Protein AF-A0A5J5A0Y8-F1 (afdb_monomer)

Secondary structure (DSSP, 8-state):
--HHHHHHHHHHHHHHHHHS--SHHHHHHHHHHHHHHS-TT-TTTHHHHHHHHHT-S-HHHHHHHHHHHHH-SS--HHHHHHHHHHHHHHTTTT-

Structure (mmCIF, N/CA/C/O backbone):
data_AF-A0A5J5A0Y8-F1
#
_entry.id   AF-A0A5J5A0Y8-F1
#
loop_
_atom_site.group_PDB
_atom_site.id
_atom_site.type_symbol
_atom_site.label_atom_id
_atom_site.label_alt_id
_atom_site.label_comp_id
_atom_site.label_asym_id
_atom_site.label_entity_id
_atom_site.label_seq_id
_atom_site.pdbx_PDB_ins_code
_atom_site.Cartn_x
_atom_site.Cartn_y
_atom_site.Cartn_z
_atom_site.occupancy
_atom_site.B_iso_or_equiv
_atom_site.auth_seq_id
_atom_site.auth_comp_id
_atom_site.auth_asym_id
_atom_site.auth_atom_id
_atom_site.pdbx_PDB_model_num
ATOM 1 N N . MET A 1 1 ? -19.148 18.634 15.566 1.00 39.88 1 MET A N 1
ATOM 2 C CA . MET A 1 1 ? -18.009 19.208 14.804 1.00 39.88 1 MET A CA 1
ATOM 3 C C . MET A 1 1 ? -16.639 18.576 15.112 1.00 39.88 1 MET A C 1
ATOM 5 O O . MET A 1 1 ? -15.680 18.943 14.453 1.00 39.88 1 MET A O 1
ATOM 9 N N . ILE A 1 2 ? -16.527 17.581 16.008 1.00 34.97 2 ILE A N 1
ATOM 10 C CA . ILE A 1 2 ? -15.227 17.049 16.486 1.00 34.97 2 ILE A CA 1
ATOM 11 C C . ILE A 1 2 ? -14.672 15.896 15.610 1.00 34.97 2 ILE A C 1
ATOM 13 O O . ILE A 1 2 ? -13.470 15.669 15.554 1.00 34.97 2 ILE A O 1
ATOM 17 N N . GLN A 1 3 ? -15.518 15.194 14.845 1.00 39.38 3 GLN A N 1
ATOM 18 C CA . GLN A 1 3 ? -15.081 14.066 13.999 1.00 39.38 3 GLN A CA 1
ATOM 19 C C . GLN A 1 3 ? -14.365 14.490 12.703 1.00 39.38 3 GLN A C 1
ATOM 21 O O . GLN A 1 3 ? -13.556 13.733 12.168 1.00 39.38 3 GLN A O 1
ATOM 26 N N . LYS A 1 4 ? -14.633 15.702 12.195 1.00 34.75 4 LYS A N 1
ATOM 27 C CA . LYS A 1 4 ? -14.022 16.196 10.949 1.00 34.75 4 LYS A CA 1
ATOM 28 C C . LYS A 1 4 ? -12.556 16.596 11.140 1.00 34.75 4 LYS A C 1
ATOM 30 O O . LYS A 1 4 ? -11.774 16.448 10.215 1.00 34.75 4 LYS A O 1
ATOM 35 N N . THR A 1 5 ? -12.162 17.050 12.327 1.00 29.47 5 THR A N 1
ATOM 36 C CA . THR A 1 5 ? -10.803 17.538 12.612 1.00 29.47 5 THR A CA 1
ATOM 37 C C . THR A 1 5 ? -9.767 16.417 12.735 1.00 29.47 5 THR A C 1
ATOM 39 O O . THR A 1 5 ? -8.635 16.592 12.292 1.00 29.47 5 THR A O 1
ATOM 42 N N . VAL A 1 6 ? -10.153 15.237 13.234 1.00 44.25 6 VAL A N 1
ATOM 43 C CA . VAL A 1 6 ? -9.253 14.069 13.330 1.00 44.25 6 VAL A CA 1
ATOM 44 C C . VAL A 1 6 ? -9.015 13.420 11.957 1.00 44.25 6 VAL A C 1
ATOM 46 O O . VAL A 1 6 ? -7.894 13.020 11.656 1.00 44.25 6 VAL A O 1
ATOM 49 N N . GLN A 1 7 ? -10.027 13.373 11.078 1.00 45.19 7 GLN A N 1
ATOM 50 C CA . GLN A 1 7 ? -9.892 12.796 9.727 1.00 45.19 7 GLN A CA 1
ATOM 51 C C . GLN A 1 7 ? -8.959 13.597 8.803 1.00 45.19 7 GLN A C 1
ATOM 53 O O . GLN A 1 7 ? -8.291 13.023 7.942 1.00 45.19 7 GLN A O 1
ATOM 58 N N . THR A 1 8 ? -8.887 14.920 8.962 1.00 41.41 8 THR A N 1
ATOM 59 C CA . THR A 1 8 ? -8.028 15.769 8.119 1.00 41.41 8 THR A CA 1
ATOM 60 C C . THR A 1 8 ? -6.552 15.656 8.509 1.00 41.41 8 THR A C 1
ATOM 62 O O . THR A 1 8 ? -5.685 15.655 7.635 1.00 41.41 8 THR A O 1
ATOM 65 N N . TYR A 1 9 ? -6.261 15.491 9.805 1.00 43.88 9 TYR A N 1
ATOM 66 C CA . TYR A 1 9 ? -4.894 15.374 10.335 1.00 43.88 9 TYR A CA 1
ATOM 67 C C . TYR A 1 9 ? -4.216 14.046 9.968 1.00 43.88 9 TYR A C 1
ATOM 69 O O . TYR A 1 9 ? -2.994 13.964 9.804 1.00 43.88 9 TYR A O 1
ATOM 77 N N . THR A 1 10 ? -5.012 12.989 9.817 1.00 55.47 10 THR A N 1
ATOM 78 C CA . THR A 1 10 ? -4.512 11.650 9.498 1.00 55.47 10 THR A CA 1
ATOM 79 C C . THR A 1 10 ? -4.200 11.516 8.014 1.00 55.47 10 THR A C 1
ATOM 81 O O 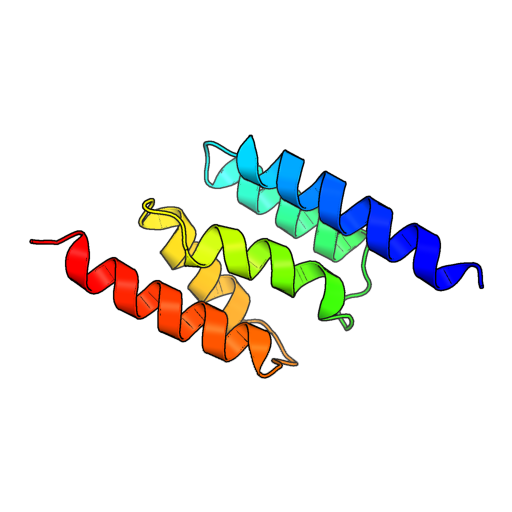. THR A 1 10 ? -3.191 10.911 7.665 1.00 55.47 10 THR A O 1
ATOM 84 N N . LYS A 1 11 ? -4.972 12.161 7.129 1.00 57.69 11 LYS A N 1
ATOM 85 C CA . LYS A 1 11 ? -4.692 12.177 5.685 1.00 57.69 11 LYS A CA 1
ATOM 86 C C . LYS A 1 11 ? -3.347 12.838 5.361 1.00 57.69 11 LYS A C 1
ATOM 88 O O . LYS A 1 11 ? -2.578 12.270 4.584 1.00 57.69 11 LYS A O 1
ATOM 93 N N . SER A 1 12 ? -3.041 13.997 5.948 1.00 61.03 12 SER A N 1
ATOM 94 C CA . SER A 1 12 ? -1.768 14.703 5.718 1.00 61.03 12 SER A CA 1
ATOM 95 C C . SER A 1 12 ? -0.573 13.925 6.279 1.00 61.03 12 SER A C 1
ATOM 97 O O . SER A 1 12 ? 0.414 13.723 5.571 1.00 61.03 12 SER A O 1
ATOM 99 N N . SER A 1 13 ? -0.701 13.395 7.499 1.00 65.12 13 SER A N 1
ATOM 100 C CA . SER A 1 13 ? 0.344 12.592 8.148 1.00 65.12 13 SER A CA 1
ATOM 101 C C . SER A 1 13 ? 0.604 11.267 7.425 1.00 65.12 13 SER A C 1
ATOM 103 O O . SER A 1 13 ? 1.757 10.887 7.235 1.00 65.12 13 SER A O 1
ATOM 105 N N . LEU A 1 14 ? -0.444 10.577 6.961 1.00 63.91 14 LEU A N 1
ATOM 106 C CA . LEU A 1 14 ? -0.295 9.349 6.176 1.00 63.91 14 LEU A CA 1
ATOM 107 C C . LEU A 1 14 ? 0.360 9.628 4.834 1.00 63.91 14 LEU A C 1
ATOM 109 O O . LEU A 1 14 ? 1.292 8.917 4.482 1.00 63.91 14 LEU A O 1
ATOM 113 N N . THR A 1 15 ? -0.062 10.690 4.141 1.00 64.31 15 THR A N 1
ATOM 114 C CA . THR A 1 15 ? 0.556 11.108 2.874 1.00 64.31 15 THR A CA 1
ATOM 115 C C . THR A 1 15 ? 2.054 11.357 3.068 1.00 64.31 15 THR A C 1
ATOM 117 O O . THR A 1 15 ? 2.865 10.829 2.308 1.00 64.31 15 THR A O 1
ATOM 120 N N . PHE A 1 16 ? 2.436 12.062 4.137 1.00 68.44 16 PHE A N 1
ATOM 121 C CA . PHE A 1 16 ? 3.835 12.312 4.486 1.00 68.44 16 PHE A CA 1
ATOM 122 C C . PHE A 1 16 ? 4.620 11.027 4.807 1.00 68.44 16 PHE A C 1
ATOM 124 O O . PHE A 1 16 ? 5.716 10.823 4.282 1.00 68.44 16 PHE A O 1
ATOM 131 N N . LEU A 1 17 ? 4.060 10.124 5.621 1.00 64.50 17 LEU A N 1
ATOM 132 C CA . LEU A 1 17 ? 4.697 8.843 5.959 1.00 64.50 17 LEU A CA 1
ATOM 133 C C . LEU A 1 17 ? 4.896 7.962 4.722 1.00 64.50 17 LEU A C 1
ATOM 135 O O . LEU A 1 17 ? 5.952 7.354 4.553 1.00 64.50 17 LEU A O 1
ATOM 139 N N . THR A 1 18 ? 3.918 7.938 3.819 1.00 64.69 18 THR A N 1
ATOM 140 C CA . THR A 1 18 ? 4.021 7.188 2.563 1.00 64.69 18 THR A CA 1
ATOM 141 C C . THR A 1 18 ? 4.958 7.835 1.541 1.00 64.69 18 THR A C 1
ATOM 143 O O . THR A 1 18 ? 5.585 7.104 0.786 1.00 64.69 18 THR A O 1
ATOM 146 N N . GLN A 1 19 ? 5.135 9.164 1.537 1.00 68.81 19 GLN A N 1
ATOM 147 C CA . GLN A 1 19 ? 6.154 9.834 0.710 1.00 68.81 19 GLN A CA 1
ATOM 148 C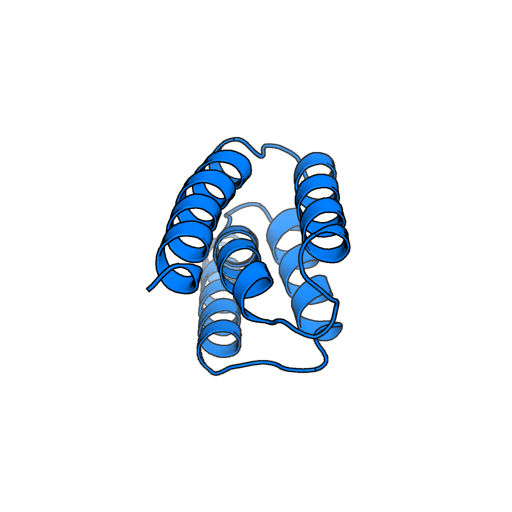 C . GLN A 1 19 ? 7.582 9.505 1.168 1.00 68.81 19 GLN A C 1
ATOM 150 O O . GLN A 1 19 ? 8.493 9.424 0.349 1.00 68.81 19 GLN A O 1
ATOM 155 N N . LYS A 1 20 ? 7.788 9.299 2.475 1.00 74.25 20 LYS A N 1
ATOM 156 C CA . LYS A 1 20 ? 9.085 8.882 3.031 1.00 74.25 20 LYS A CA 1
ATOM 157 C C . LYS A 1 20 ? 9.318 7.371 2.991 1.00 74.25 20 LYS A C 1
ATOM 159 O O . LYS A 1 20 ? 10.427 6.927 3.285 1.00 74.25 20 LYS A O 1
ATOM 164 N N . CYS A 1 21 ? 8.302 6.594 2.628 1.00 80.25 21 CYS A N 1
ATOM 165 C CA . CYS A 1 21 ? 8.381 5.147 2.536 1.00 80.25 21 CYS A CA 1
ATOM 166 C C . CYS A 1 21 ? 9.227 4.733 1.325 1.00 80.25 21 CYS A C 1
ATOM 168 O O . CYS A 1 21 ? 8.807 4.891 0.180 1.00 80.25 21 CYS A O 1
ATOM 170 N N . LYS A 1 22 ? 10.412 4.170 1.579 1.00 82.25 22 LYS A N 1
ATOM 171 C CA . LYS A 1 22 ? 11.350 3.729 0.530 1.00 82.25 22 LYS A CA 1
ATOM 172 C C . LYS A 1 22 ? 11.314 2.224 0.279 1.00 82.25 22 LYS A C 1
ATOM 174 O O . LYS A 1 22 ? 11.801 1.769 -0.749 1.00 82.25 22 LYS A O 1
ATOM 179 N N . THR A 1 23 ? 10.760 1.446 1.210 1.00 89.69 23 THR A N 1
ATOM 180 C CA . THR A 1 23 ? 10.786 -0.021 1.150 1.00 89.69 23 THR A CA 1
ATOM 181 C C . THR A 1 23 ? 9.410 -0.630 1.377 1.00 89.69 23 THR A C 1
ATOM 183 O O . THR A 1 23 ? 8.562 -0.070 2.072 1.00 89.69 23 THR A O 1
ATOM 186 N N . LEU A 1 24 ? 9.205 -1.834 0.839 1.00 89.38 24 LEU A N 1
ATOM 187 C CA . LEU A 1 24 ? 7.967 -2.583 1.039 1.00 89.38 24 LEU A CA 1
ATOM 188 C C . LEU A 1 24 ? 7.717 -2.912 2.526 1.00 89.38 24 LEU A C 1
ATOM 190 O O . LEU A 1 24 ? 6.570 -2.965 2.962 1.00 89.38 24 LEU A O 1
ATOM 194 N N . ASN A 1 25 ? 8.770 -3.095 3.329 1.00 92.69 25 ASN A N 1
ATOM 195 C CA . ASN A 1 25 ? 8.622 -3.346 4.766 1.00 92.69 25 ASN A CA 1
ATOM 196 C C . ASN A 1 25 ? 8.049 -2.140 5.515 1.00 92.69 25 ASN A C 1
ATOM 198 O O . ASN A 1 25 ? 7.139 -2.312 6.323 1.00 92.69 25 ASN A O 1
ATOM 202 N N . GLN A 1 26 ? 8.525 -0.927 5.222 1.00 90.31 26 GLN A N 1
ATOM 203 C CA . GLN A 1 26 ? 7.951 0.293 5.802 1.00 90.31 26 GLN A CA 1
ATOM 204 C C . GLN A 1 26 ? 6.478 0.437 5.411 1.00 90.31 26 GLN A C 1
ATOM 206 O O . GLN A 1 26 ? 5.631 0.757 6.244 1.00 90.31 26 GLN A O 1
ATOM 211 N N . LEU A 1 27 ? 6.152 0.106 4.161 1.00 89.38 27 LEU A N 1
ATOM 212 C CA . LEU A 1 27 ? 4.783 0.158 3.675 1.00 89.38 27 LEU A CA 1
ATOM 213 C C . LEU A 1 27 ? 3.863 -0.826 4.411 1.00 89.38 27 LEU A C 1
ATOM 215 O O . LEU A 1 27 ? 2.760 -0.460 4.822 1.00 89.38 27 LEU A O 1
ATOM 219 N N . LYS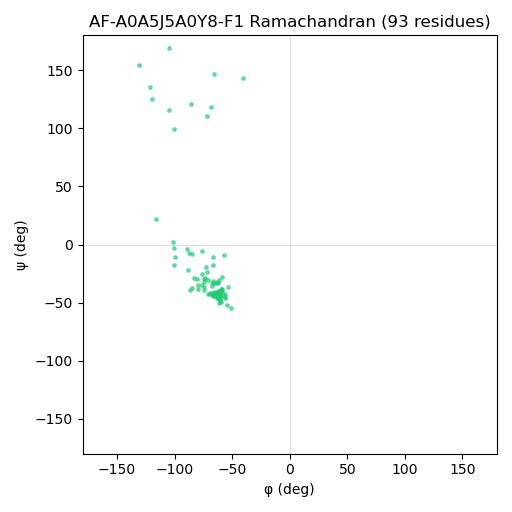 A 1 28 ? 4.332 -2.060 4.626 1.00 91.06 28 LYS A N 1
ATOM 220 C CA . LYS A 1 28 ? 3.629 -3.078 5.420 1.00 91.06 28 LYS A CA 1
ATOM 221 C C . LYS A 1 28 ? 3.415 -2.625 6.864 1.00 91.06 28 LYS A C 1
ATOM 223 O O . LYS A 1 28 ? 2.336 -2.847 7.401 1.00 91.06 28 LYS A O 1
ATOM 228 N N . GLN A 1 29 ? 4.399 -1.966 7.479 1.00 90.06 29 GLN A N 1
ATOM 229 C CA . GLN A 1 29 ? 4.267 -1.426 8.838 1.00 90.06 29 GLN A CA 1
ATOM 230 C C . GLN A 1 29 ? 3.196 -0.334 8.913 1.00 90.06 29 GLN A C 1
ATOM 232 O O . GLN A 1 29 ? 2.354 -0.373 9.809 1.00 90.06 29 GLN A O 1
ATOM 237 N N . ILE A 1 30 ? 3.176 0.595 7.950 1.00 86.44 30 ILE A N 1
ATOM 238 C CA . ILE A 1 30 ? 2.133 1.629 7.866 1.00 86.44 30 ILE A CA 1
ATOM 239 C C . ILE A 1 30 ? 0.760 0.971 7.703 1.00 86.44 30 ILE A C 1
ATOM 241 O O . ILE A 1 30 ? -0.174 1.320 8.423 1.00 86.44 30 ILE A O 1
ATOM 245 N N . HIS A 1 31 ? 0.633 -0.006 6.802 1.00 87.94 31 HIS A N 1
ATOM 246 C CA . HIS A 1 31 ? -0.623 -0.726 6.602 1.00 87.94 31 HIS A CA 1
ATOM 247 C C . HIS A 1 31 ? -1.075 -1.467 7.871 1.00 87.94 31 HIS A C 1
ATOM 249 O O . HIS A 1 31 ? -2.229 -1.337 8.269 1.00 87.94 31 HIS A O 1
ATOM 255 N N . ALA A 1 32 ? -0.172 -2.170 8.560 1.00 87.94 32 ALA A N 1
ATOM 256 C CA . ALA A 1 32 ? -0.477 -2.846 9.821 1.00 87.94 32 ALA A CA 1
ATOM 257 C C . ALA A 1 32 ? -0.922 -1.858 10.914 1.00 87.94 32 ALA A C 1
ATOM 259 O O . ALA A 1 32 ? -1.888 -2.114 11.631 1.00 87.94 32 ALA A O 1
ATOM 260 N N . HIS A 1 33 ? -0.262 -0.701 11.010 1.00 84.44 33 HIS A N 1
ATOM 261 C CA . HIS A 1 33 ? -0.659 0.357 11.934 1.00 84.44 33 HIS A CA 1
ATOM 262 C C . HIS A 1 33 ? -2.054 0.904 11.601 1.00 84.44 33 HIS A C 1
ATOM 264 O O . HIS A 1 33 ? -2.864 1.108 12.502 1.00 84.44 33 HIS A O 1
ATOM 270 N N . LEU A 1 34 ? -2.371 1.085 10.315 1.00 79.62 34 LEU A N 1
ATOM 271 C CA . LEU A 1 34 ? -3.709 1.486 9.880 1.00 79.62 34 LEU A CA 1
ATOM 272 C C . LEU A 1 34 ? -4.775 0.464 10.276 1.00 79.62 34 LEU A C 1
ATOM 274 O O . LEU A 1 34 ? -5.799 0.862 10.817 1.00 79.62 34 LEU A O 1
ATOM 278 N N . LEU A 1 35 ? -4.521 -0.829 10.071 1.00 80.38 35 LEU A N 1
ATOM 279 C CA . LEU A 1 35 ? -5.450 -1.893 10.468 1.00 80.38 35 LEU A CA 1
ATOM 280 C C . LEU A 1 35 ? -5.669 -1.948 11.986 1.00 80.38 35 LEU A C 1
ATOM 282 O O . LEU A 1 35 ? -6.753 -2.295 12.442 1.00 80.38 35 LEU A O 1
ATOM 286 N N . LYS A 1 36 ? -4.642 -1.607 12.775 1.00 80.75 36 LYS A N 1
ATOM 287 C CA . LYS A 1 36 ? -4.736 -1.567 14.239 1.00 80.75 36 LYS A CA 1
ATOM 288 C C . LYS A 1 36 ? -5.518 -0.351 14.745 1.00 80.75 36 LYS A C 1
ATOM 290 O O . LYS A 1 36 ? -6.236 -0.464 15.732 1.00 80.75 36 LYS A O 1
ATOM 295 N N . VAL A 1 37 ? -5.340 0.812 14.116 1.00 74.44 37 VAL A N 1
ATOM 296 C CA . VAL A 1 37 ? -5.919 2.089 14.578 1.00 74.44 37 VAL A CA 1
ATOM 297 C C . VAL A 1 37 ? -7.330 2.313 14.045 1.00 74.44 37 VAL A C 1
ATOM 299 O O . VAL A 1 37 ? -8.190 2.823 14.761 1.00 74.44 37 VAL A O 1
ATOM 302 N N . TYR A 1 38 ? -7.576 1.951 12.791 1.00 68.12 38 TYR A N 1
ATOM 303 C CA . TYR A 1 38 ? -8.870 2.111 12.147 1.00 68.12 38 TYR A CA 1
ATOM 304 C C . TYR A 1 38 ? -9.503 0.730 12.083 1.00 68.12 38 TYR A C 1
ATOM 306 O O . TYR A 1 38 ? -8.951 -0.159 11.441 1.00 68.12 38 TYR A O 1
ATOM 314 N N . LEU A 1 39 ? -10.629 0.555 12.788 1.00 58.34 39 LEU A N 1
ATOM 315 C CA . LEU A 1 39 ? -11.387 -0.698 12.816 1.00 58.34 39 LEU A CA 1
ATOM 316 C C . LEU A 1 39 ? -11.445 -1.341 11.415 1.00 58.34 39 LEU A C 1
ATOM 318 O O . LEU A 1 39 ? -11.611 -0.610 10.431 1.00 58.34 39 LEU A O 1
ATOM 322 N N . PRO A 1 40 ? -11.394 -2.683 11.318 1.00 56.69 40 PRO A N 1
ATOM 323 C CA . PRO A 1 40 ? -11.273 -3.426 10.056 1.00 56.69 40 PRO A CA 1
ATOM 324 C C . PRO A 1 40 ? -12.373 -3.142 9.015 1.00 56.69 40 PRO A C 1
ATOM 326 O O . PRO A 1 40 ? -12.262 -3.557 7.865 1.00 56.69 40 PRO A O 1
ATOM 329 N N . GLU A 1 41 ? -13.425 -2.416 9.389 1.00 56.16 41 GLU A N 1
ATOM 330 C CA . GLU A 1 41 ? -14.573 -2.096 8.547 1.00 56.16 41 GLU A CA 1
ATOM 331 C C . GLU A 1 41 ? -14.542 -0.689 7.935 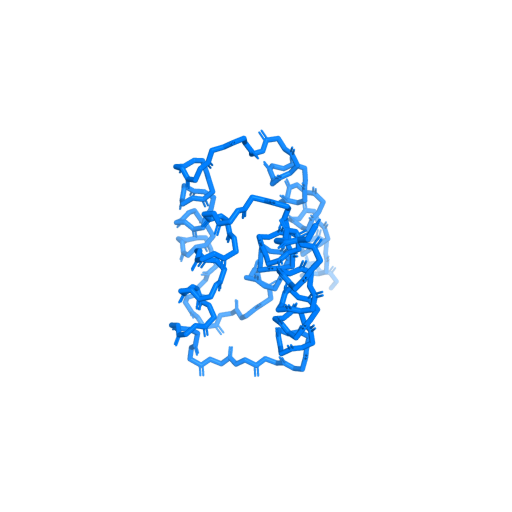1.00 56.16 41 GLU A C 1
ATOM 333 O O . GLU A 1 41 ? -15.438 -0.363 7.158 1.00 56.16 41 GLU A O 1
ATOM 338 N N . ASN A 1 42 ? -13.548 0.160 8.240 1.00 61.22 42 ASN A N 1
ATOM 339 C CA . ASN A 1 42 ? -13.551 1.545 7.760 1.00 61.22 42 ASN A CA 1
ATOM 340 C C . ASN A 1 42 ? -12.641 1.772 6.526 1.00 61.22 42 ASN A C 1
ATOM 342 O O . ASN A 1 42 ? -11.433 1.990 6.671 1.00 61.22 42 ASN A O 1
ATOM 346 N N . PRO A 1 43 ? -13.197 1.814 5.296 1.00 59.03 43 PRO A N 1
ATOM 347 C CA . PRO A 1 43 ? -12.429 1.995 4.059 1.00 59.03 43 PRO A CA 1
ATOM 348 C C . PRO A 1 43 ? -11.757 3.374 3.933 1.00 59.03 43 PRO A C 1
ATOM 350 O O . PRO A 1 43 ? -10.931 3.572 3.036 1.00 59.03 43 PRO A O 1
ATOM 353 N N . VAL A 1 44 ? -12.088 4.335 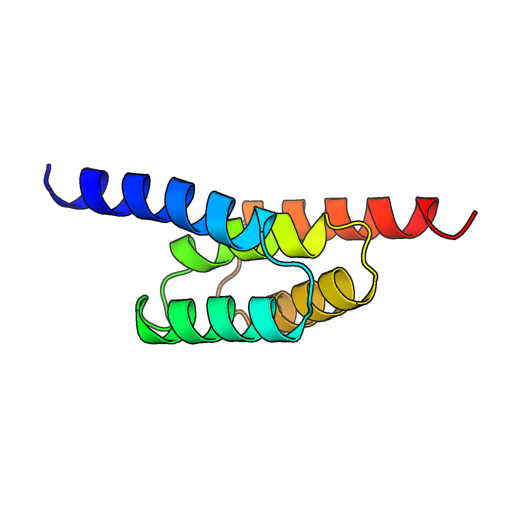4.805 1.00 63.75 44 VAL A N 1
ATOM 354 C CA . VAL A 1 44 ? -11.605 5.723 4.715 1.00 63.75 44 VAL A CA 1
ATOM 355 C C . VAL A 1 44 ? -10.085 5.813 4.885 1.00 63.75 44 VAL A C 1
ATOM 357 O O . VAL A 1 44 ? -9.447 6.631 4.224 1.00 63.75 44 VAL A O 1
ATOM 360 N N . ALA A 1 45 ? -9.483 4.945 5.703 1.00 68.94 45 ALA A N 1
ATOM 361 C CA . ALA A 1 45 ? -8.045 4.985 5.968 1.00 68.94 45 ALA A CA 1
ATOM 362 C C . ALA A 1 45 ? -7.198 4.270 4.897 1.00 68.94 45 ALA A C 1
ATOM 364 O O . ALA A 1 45 ? -6.062 4.672 4.642 1.00 68.94 45 ALA A O 1
ATOM 365 N N . ILE A 1 46 ? -7.745 3.242 4.232 1.00 81.69 46 ILE A N 1
ATOM 366 C CA . ILE A 1 46 ? -7.001 2.462 3.226 1.00 81.69 46 ILE A CA 1
ATOM 367 C C . ILE A 1 46 ? -6.955 3.166 1.868 1.00 81.69 46 ILE A C 1
ATOM 369 O O . ILE A 1 46 ? -5.966 3.024 1.154 1.00 81.69 46 ILE A O 1
ATOM 373 N N . GLY A 1 47 ? -7.963 3.967 1.508 1.00 83.88 47 GLY A N 1
ATOM 374 C CA . GLY A 1 47 ? -8.000 4.673 0.219 1.00 83.88 47 GLY A CA 1
ATOM 375 C C . GLY A 1 47 ? -6.717 5.466 -0.100 1.00 83.88 47 GLY A C 1
ATOM 376 O O . GLY A 1 47 ? -6.110 5.224 -1.144 1.00 83.88 47 GLY A O 1
ATOM 377 N N . PRO A 1 48 ? -6.255 6.375 0.780 1.00 81.69 48 PRO A N 1
ATOM 378 C CA . PRO A 1 48 ? -5.017 7.126 0.561 1.00 81.69 48 PRO A CA 1
ATOM 379 C C . PRO A 1 48 ? -3.768 6.240 0.440 1.00 81.69 48 PRO A C 1
ATOM 381 O O . PRO A 1 48 ? -2.956 6.456 -0.459 1.00 81.69 48 PRO A O 1
ATOM 384 N N . LEU A 1 49 ? -3.640 5.209 1.288 1.00 85.44 49 LEU A N 1
ATOM 385 C CA . LEU A 1 49 ? -2.541 4.239 1.206 1.00 85.44 49 LEU A CA 1
ATOM 386 C C . LEU A 1 49 ? -2.554 3.518 -0.150 1.00 85.44 49 LEU A C 1
ATOM 388 O O . LEU A 1 49 ? -1.529 3.421 -0.826 1.00 85.44 49 LEU A O 1
ATOM 392 N N . LEU A 1 50 ? -3.727 3.045 -0.573 1.00 89.19 50 LEU A N 1
ATOM 393 C CA . LEU A 1 50 ? -3.907 2.360 -1.847 1.00 89.19 50 LEU A CA 1
ATOM 394 C C . LEU A 1 50 ? -3.549 3.277 -3.023 1.00 89.19 50 LEU A C 1
ATOM 396 O O . LEU A 1 50 ? -2.871 2.845 -3.947 1.00 89.19 50 LEU A O 1
ATOM 400 N N . SER A 1 51 ? -3.933 4.555 -2.964 1.00 87.81 51 SER A N 1
ATOM 401 C CA . SER A 1 51 ? -3.601 5.540 -4.000 1.00 87.81 51 SER A CA 1
ATOM 402 C C . SER A 1 51 ? -2.103 5.674 -4.216 1.00 87.81 51 SER A C 1
ATOM 404 O O . SER A 1 51 ? -1.653 5.738 -5.357 1.00 87.81 51 SER A O 1
ATOM 406 N N . ILE A 1 52 ? -1.326 5.725 -3.139 1.00 84.94 52 ILE A N 1
ATOM 407 C CA . ILE A 1 52 ? 0.115 5.982 -3.222 1.00 84.94 52 ILE A CA 1
ATOM 408 C C . ILE A 1 52 ? 0.864 4.713 -3.625 1.00 84.94 52 ILE A C 1
ATOM 410 O O . ILE A 1 52 ? 1.779 4.757 -4.442 1.00 84.94 52 ILE A O 1
ATOM 414 N N . THR A 1 53 ? 0.427 3.563 -3.120 1.00 88.81 53 THR A N 1
ATOM 415 C CA . THR A 1 53 ? 1.032 2.270 -3.458 1.00 88.81 53 THR A CA 1
ATOM 416 C C . THR A 1 53 ? 0.734 1.843 -4.889 1.00 88.81 53 THR A C 1
ATOM 418 O O . THR A 1 53 ? 1.648 1.427 -5.595 1.00 88.81 53 THR A O 1
ATOM 421 N N . ALA A 1 54 ? -0.507 2.017 -5.354 1.00 91.25 54 ALA A N 1
ATOM 422 C CA . ALA A 1 54 ? -0.917 1.647 -6.706 1.00 91.25 54 ALA A CA 1
ATOM 423 C C . ALA A 1 54 ? -0.344 2.570 -7.792 1.00 91.25 54 ALA A C 1
ATOM 425 O O . ALA A 1 54 ? -0.258 2.168 -8.947 1.00 91.25 54 ALA A O 1
ATOM 426 N N . THR A 1 55 ? 0.020 3.810 -7.453 1.00 86.94 55 THR A N 1
ATOM 427 C CA . THR A 1 55 ? 0.572 4.773 -8.423 1.00 86.94 55 THR A CA 1
ATOM 428 C C . THR A 1 55 ? 2.091 4.919 -8.347 1.00 86.94 55 THR A C 1
ATOM 430 O O . THR A 1 55 ? 2.658 5.702 -9.110 1.00 86.94 55 THR A O 1
ATOM 433 N N . SER A 1 56 ? 2.752 4.161 -7.469 1.00 84.88 56 SER A N 1
ATOM 434 C CA . SER A 1 56 ? 4.212 4.102 -7.377 1.00 84.88 56 SER A CA 1
ATOM 435 C C . SER A 1 56 ? 4.832 3.494 -8.639 1.00 84.88 56 SER A C 1
ATOM 437 O O . SER A 1 56 ? 4.276 2.569 -9.224 1.00 84.88 56 SER A O 1
ATOM 439 N N . ASN A 1 57 ? 6.022 3.968 -9.017 1.00 84.94 57 ASN A N 1
ATOM 440 C CA . ASN A 1 57 ? 6.818 3.370 -10.098 1.00 84.94 57 ASN A CA 1
ATOM 441 C C . ASN A 1 57 ? 7.525 2.071 -9.661 1.00 84.94 57 ASN A C 1
ATOM 443 O O . ASN A 1 57 ? 8.173 1.415 -10.469 1.00 84.94 57 ASN A O 1
ATOM 447 N N . ASN A 1 58 ? 7.434 1.703 -8.380 1.00 86.75 58 ASN A N 1
ATOM 448 C CA . ASN A 1 58 ? 8.003 0.468 -7.857 1.00 86.75 58 ASN A CA 1
ATOM 449 C C . ASN A 1 58 ? 7.014 -0.703 -8.045 1.00 86.75 58 ASN A C 1
ATOM 451 O O . ASN A 1 58 ? 5.905 -0.687 -7.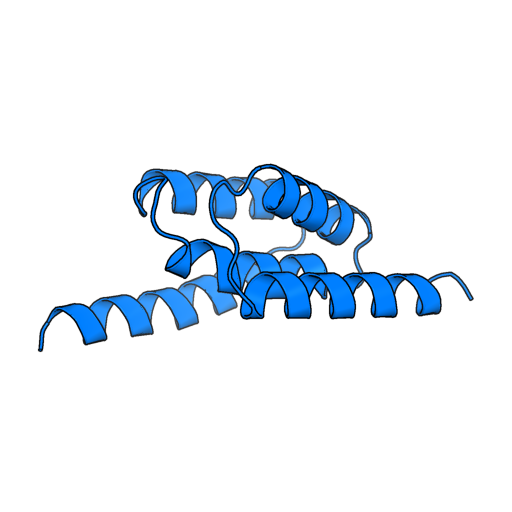503 1.00 86.75 58 ASN A O 1
ATOM 455 N N . ALA A 1 59 ? 7.436 -1.741 -8.772 1.00 88.50 59 ALA A N 1
ATOM 456 C CA . ALA A 1 59 ? 6.620 -2.919 -9.073 1.00 88.50 59 ALA A CA 1
ATOM 457 C C . ALA A 1 59 ? 6.191 -3.714 -7.823 1.00 88.50 59 ALA A C 1
ATOM 459 O O . ALA A 1 59 ? 5.073 -4.238 -7.778 1.00 88.50 59 ALA A O 1
ATOM 460 N N . ASP A 1 60 ? 7.022 -3.758 -6.779 1.00 90.50 60 ASP A N 1
ATOM 461 C CA . ASP A 1 60 ? 6.687 -4.417 -5.512 1.00 90.50 60 ASP A CA 1
ATOM 462 C C . ASP A 1 60 ? 5.572 -3.670 -4.778 1.00 90.50 60 ASP A C 1
ATOM 464 O O . ASP A 1 60 ? 4.695 -4.277 -4.160 1.00 90.50 60 ASP A O 1
ATOM 468 N N . PHE A 1 61 ? 5.572 -2.337 -4.875 1.00 91.38 61 PHE A N 1
ATOM 469 C CA . PHE A 1 61 ? 4.548 -1.495 -4.257 1.00 91.38 61 PHE A CA 1
ATOM 470 C C . PHE A 1 61 ? 3.212 -1.690 -4.964 1.00 91.38 61 PHE A C 1
ATOM 472 O O . PHE A 1 61 ? 2.190 -1.846 -4.294 1.00 91.38 61 PHE A O 1
ATOM 479 N N . PHE A 1 62 ? 3.221 -1.756 -6.298 1.00 91.88 62 PHE A N 1
ATOM 480 C CA . PHE A 1 62 ? 2.019 -2.051 -7.070 1.00 91.88 62 PHE A CA 1
ATOM 481 C C . PHE A 1 62 ? 1.487 -3.464 -6.790 1.00 91.88 62 PHE A C 1
ATOM 483 O O . PHE A 1 62 ? 0.290 -3.651 -6.555 1.00 91.88 62 PHE A O 1
ATOM 490 N N . SER A 1 63 ? 2.376 -4.459 -6.733 1.00 93.44 63 SER A N 1
ATOM 491 C CA . SER A 1 63 ? 2.018 -5.840 -6.380 1.00 93.44 63 SER A CA 1
ATOM 492 C C . SER A 1 63 ? 1.383 -5.918 -4.991 1.00 93.44 63 SER A C 1
ATOM 494 O O . SER A 1 63 ? 0.383 -6.616 -4.793 1.00 93.44 63 SER A O 1
ATOM 496 N N . TYR A 1 64 ? 1.904 -5.146 -4.035 1.00 93.75 64 TYR A N 1
ATOM 497 C CA . TYR A 1 64 ? 1.320 -5.035 -2.705 1.00 93.75 64 TYR A CA 1
ATOM 498 C C . TYR A 1 64 ? -0.028 -4.305 -2.709 1.00 93.75 64 TYR A C 1
ATOM 500 O O . TYR A 1 64 ? -0.970 -4.784 -2.081 1.00 93.75 64 TYR A O 1
ATOM 508 N N . ALA A 1 65 ? -0.169 -3.213 -3.466 1.00 92.75 65 ALA A N 1
ATOM 509 C CA . ALA A 1 65 ? -1.441 -2.508 -3.638 1.00 92.75 65 ALA A CA 1
ATOM 510 C C . ALA A 1 65 ? -2.541 -3.442 -4.166 1.00 92.75 65 ALA A C 1
ATOM 512 O O . ALA A 1 65 ? -3.659 -3.453 -3.646 1.00 92.75 65 ALA A O 1
ATOM 513 N N . ARG A 1 66 ? -2.203 -4.292 -5.146 1.00 94.81 66 ARG A N 1
ATOM 514 C CA . ARG A 1 66 ? -3.103 -5.326 -5.673 1.00 94.81 66 ARG A CA 1
ATOM 515 C C . ARG A 1 66 ? -3.525 -6.317 -4.590 1.00 94.81 66 ARG A C 1
ATOM 517 O O . ARG A 1 66 ? -4.713 -6.615 -4.488 1.00 94.81 66 ARG A O 1
ATOM 524 N N . SER A 1 67 ? -2.582 -6.778 -3.767 1.00 94.06 67 SER A N 1
ATOM 525 C CA . SER A 1 67 ? -2.880 -7.665 -2.636 1.00 94.06 67 SER A CA 1
ATOM 526 C C . SER A 1 67 ? -3.830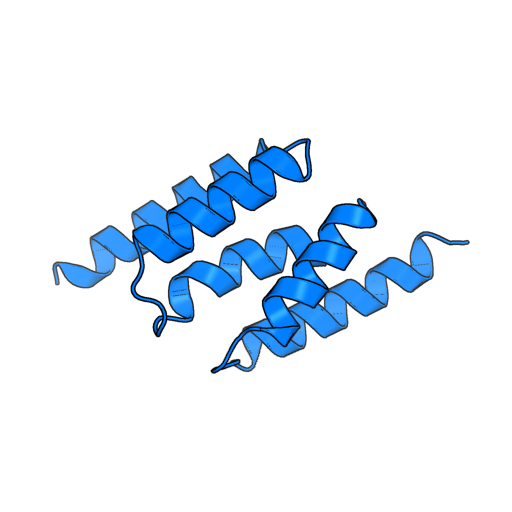 -7.001 -1.634 1.00 94.06 67 SER A C 1
ATOM 528 O O . SER A 1 67 ? -4.863 -7.583 -1.309 1.00 94.06 67 SER A O 1
ATOM 530 N N . ILE A 1 68 ? -3.568 -5.755 -1.215 1.00 91.56 68 ILE A N 1
ATOM 531 C CA . ILE A 1 68 ? -4.482 -4.998 -0.338 1.00 91.56 68 ILE A CA 1
ATOM 532 C C . ILE A 1 68 ? -5.879 -4.952 -0.958 1.00 91.56 68 ILE A C 1
ATOM 534 O O . ILE A 1 68 ? -6.860 -5.327 -0.319 1.00 91.56 68 ILE A O 1
ATOM 538 N N . PHE A 1 69 ? -5.971 -4.538 -2.222 1.00 92.12 69 PHE A N 1
ATOM 539 C CA . PHE A 1 69 ? -7.241 -4.396 -2.921 1.00 92.12 69 PHE A CA 1
ATOM 540 C C . PHE A 1 69 ? -8.032 -5.709 -2.997 1.00 92.12 69 PHE A C 1
ATOM 542 O O . PHE A 1 69 ? -9.252 -5.695 -2.834 1.00 92.12 69 PHE A O 1
ATOM 549 N N . GLN A 1 70 ? -7.369 -6.848 -3.201 1.00 92.44 70 GLN A N 1
ATOM 550 C CA . GLN A 1 70 ? -8.012 -8.167 -3.225 1.00 92.44 70 GLN A CA 1
ATOM 551 C C . GLN A 1 70 ? -8.597 -8.570 -1.864 1.00 92.44 70 GLN A C 1
ATOM 553 O O . GLN A 1 70 ? -9.663 -9.180 -1.831 1.00 92.44 70 GLN A O 1
ATOM 558 N N . HIS A 1 71 ? -7.975 -8.160 -0.757 1.00 89.88 71 HIS A N 1
ATOM 559 C CA . HIS A 1 71 ? -8.429 -8.497 0.598 1.00 89.88 71 HIS A CA 1
ATOM 560 C C . HIS A 1 71 ? -9.459 -7.513 1.179 1.00 89.88 71 HIS A C 1
ATOM 562 O O . HIS A 1 71 ? -10.036 -7.773 2.233 1.00 89.88 71 HIS A O 1
ATOM 568 N N . LEU A 1 72 ? -9.732 -6.390 0.508 1.00 86.12 72 LEU A N 1
ATOM 569 C CA . LEU A 1 72 ? -10.768 -5.454 0.942 1.00 86.12 72 LEU A CA 1
ATOM 570 C C . LEU A 1 72 ? -12.170 -6.056 0.789 1.00 86.12 72 LEU A C 1
ATOM 572 O O . LEU A 1 72 ? -12.629 -6.303 -0.326 1.00 86.12 72 LEU A O 1
ATOM 576 N N . ARG A 1 73 ? -12.886 -6.209 1.909 1.00 83.81 73 ARG A N 1
ATOM 577 C CA . ARG A 1 73 ? -14.297 -6.634 1.916 1.00 83.81 73 ARG A CA 1
ATOM 578 C C . ARG A 1 73 ? -15.208 -5.615 1.227 1.00 83.81 73 ARG A C 1
ATOM 580 O O . ARG A 1 73 ? -16.080 -5.999 0.456 1.00 83.81 73 ARG A O 1
ATOM 587 N N . TYR A 1 74 ? -14.971 -4.326 1.470 1.00 81.62 74 TYR A N 1
ATOM 588 C CA . TYR A 1 74 ? -15.729 -3.225 0.877 1.00 81.62 74 TYR A CA 1
ATOM 589 C C . TYR A 1 74 ? -14.808 -2.327 0.057 1.00 81.62 74 TYR A C 1
ATOM 591 O O . TYR A 1 74 ? -13.804 -1.818 0.556 1.00 81.62 74 TYR A O 1
ATOM 599 N N . ARG A 1 75 ? -15.169 -2.123 -1.211 1.00 86.88 75 ARG A N 1
ATOM 600 C CA . ARG A 1 75 ? -14.440 -1.274 -2.158 1.00 86.88 75 ARG A CA 1
ATOM 601 C C . ARG A 1 75 ? -15.368 -0.180 -2.650 1.00 86.88 75 ARG A C 1
ATOM 603 O O . ARG A 1 75 ? -16.509 -0.461 -3.002 1.00 86.88 75 ARG A O 1
ATOM 610 N N . ASN A 1 76 ? -14.875 1.050 -2.704 1.00 87.75 76 ASN A N 1
ATOM 611 C CA . ASN A 1 76 ? -15.615 2.174 -3.274 1.00 87.75 76 ASN A CA 1
ATOM 612 C C . ASN A 1 76 ? -15.067 2.550 -4.659 1.00 87.75 76 ASN A C 1
ATOM 614 O O . ASN A 1 76 ? -13.992 2.102 -5.068 1.00 87.75 76 ASN A O 1
ATOM 618 N N . THR A 1 77 ? -15.790 3.412 -5.374 1.00 90.19 77 THR A N 1
ATOM 619 C CA . THR A 1 77 ? -15.423 3.882 -6.719 1.00 90.19 77 THR A CA 1
ATOM 620 C C . THR A 1 77 ? -14.012 4.472 -6.776 1.00 90.19 77 THR A C 1
ATOM 622 O O . THR A 1 77 ? -13.281 4.248 -7.738 1.00 90.19 77 THR A O 1
ATOM 625 N N . PHE A 1 78 ? -13.579 5.173 -5.723 1.00 88.38 78 PHE A N 1
ATOM 626 C CA . PHE A 1 78 ? -12.228 5.728 -5.649 1.00 88.38 78 PHE A CA 1
ATOM 627 C C . PHE A 1 78 ? -11.147 4.635 -5.677 1.00 88.38 78 PHE A C 1
ATOM 629 O O . PHE A 1 78 ? -10.146 4.787 -6.381 1.00 88.38 78 PHE A O 1
ATOM 636 N N . MET A 1 79 ? -11.349 3.521 -4.968 1.00 90.50 79 MET A N 1
ATOM 637 C CA . MET A 1 79 ? -10.407 2.395 -4.946 1.00 90.50 79 MET A CA 1
ATOM 638 C C . MET A 1 79 ? -10.324 1.694 -6.308 1.00 90.50 79 MET A C 1
ATOM 640 O O . MET A 1 79 ? -9.224 1.392 -6.766 1.00 90.50 79 MET A O 1
ATOM 644 N N . TYR A 1 80 ? -11.457 1.493 -6.989 1.00 93.75 80 TYR A N 1
ATOM 645 C CA . TYR A 1 80 ? -11.464 0.951 -8.355 1.00 93.75 80 TYR A CA 1
ATOM 646 C C . TYR A 1 80 ? -10.713 1.867 -9.327 1.00 93.75 80 TYR A C 1
ATOM 648 O O . TYR A 1 80 ? -9.791 1.419 -10.009 1.00 93.75 80 TYR A O 1
ATOM 656 N N . ASN A 1 81 ? -11.033 3.164 -9.329 1.00 94.19 81 ASN A N 1
ATOM 657 C CA . ASN A 1 81 ? -10.373 4.149 -10.190 1.00 94.19 81 ASN A CA 1
ATOM 658 C C . ASN A 1 81 ? -8.864 4.226 -9.927 1.00 94.19 81 ASN A C 1
ATOM 660 O O . ASN A 1 81 ? -8.068 4.363 -10.855 1.00 94.19 81 ASN A O 1
ATOM 664 N N . THR A 1 82 ? -8.467 4.112 -8.660 1.00 92.56 82 THR A N 1
ATOM 665 C CA . THR A 1 82 ? -7.065 4.045 -8.246 1.00 92.56 82 THR A CA 1
ATOM 666 C C . THR A 1 82 ? -6.350 2.845 -8.862 1.00 92.56 82 THR A C 1
ATOM 668 O O . THR A 1 82 ? -5.290 3.014 -9.465 1.00 92.56 82 THR A O 1
ATOM 671 N N . MET A 1 83 ? -6.933 1.648 -8.762 1.00 94.75 83 MET A N 1
ATOM 672 C CA . MET A 1 83 ? -6.322 0.441 -9.320 1.00 94.75 83 MET A CA 1
ATOM 673 C C . MET A 1 83 ? -6.242 0.488 -10.846 1.00 94.75 83 MET A C 1
ATOM 675 O O . MET A 1 83 ? -5.193 0.157 -11.393 1.00 94.75 83 MET A O 1
ATOM 679 N N . ILE A 1 84 ? -7.293 0.955 -11.532 1.00 93.75 84 ILE A N 1
ATOM 680 C CA . ILE A 1 84 ? -7.296 1.126 -12.997 1.00 93.75 84 ILE A CA 1
ATOM 681 C C . ILE A 1 84 ? -6.139 2.035 -13.434 1.00 93.75 84 ILE A C 1
ATOM 683 O O . ILE A 1 84 ? -5.384 1.684 -14.341 1.00 93.75 84 ILE A O 1
ATOM 687 N N . ARG A 1 85 ? -5.940 3.171 -12.749 1.00 91.75 85 ARG A N 1
ATOM 688 C CA . ARG A 1 85 ? -4.804 4.072 -13.013 1.00 91.75 85 ARG A CA 1
ATOM 689 C C . ARG A 1 85 ? -3.456 3.393 -12.776 1.00 91.75 85 ARG A C 1
ATOM 691 O O . ARG A 1 85 ? -2.537 3.613 -13.556 1.00 91.75 85 ARG A O 1
ATOM 698 N N . GLY A 1 86 ? -3.334 2.588 -11.721 1.00 90.94 86 GLY A N 1
ATOM 699 C CA . GLY A 1 86 ? -2.112 1.836 -11.437 1.00 90.94 86 GLY A CA 1
ATOM 700 C C . GLY A 1 86 ? -1.780 0.811 -12.527 1.00 90.94 86 GLY A C 1
ATOM 701 O O . GLY A 1 86 ? -0.658 0.795 -13.028 1.00 90.94 86 GLY A O 1
ATOM 702 N N . TYR A 1 87 ? -2.772 0.040 -12.988 1.00 90.62 87 TYR A N 1
ATOM 703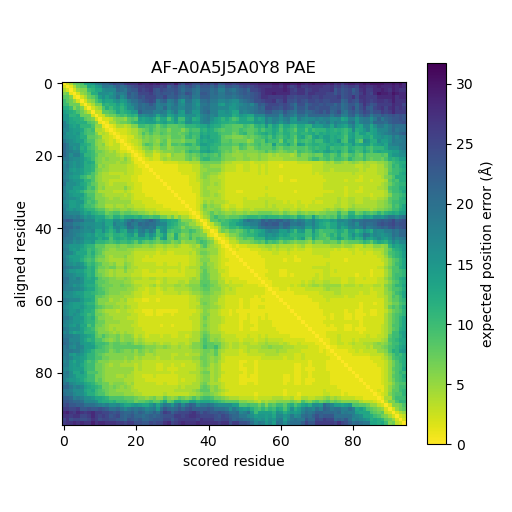 C CA . TYR A 1 87 ? -2.602 -0.876 -14.125 1.00 90.62 87 TYR A CA 1
ATOM 704 C C . TYR A 1 87 ? -2.182 -0.143 -15.403 1.00 90.62 87 TYR A C 1
ATOM 706 O O . TYR A 1 87 ? -1.288 -0.609 -16.103 1.00 90.62 87 TYR A O 1
ATOM 714 N N . GLY A 1 88 ? -2.759 1.033 -15.665 1.00 86.94 88 GLY A N 1
ATOM 715 C CA . GLY A 1 88 ? -2.366 1.872 -16.796 1.00 86.94 88 GLY A CA 1
ATOM 716 C C . GLY A 1 88 ? -0.951 2.454 -16.698 1.00 86.94 88 GLY A C 1
ATOM 717 O O . GLY A 1 88 ? -0.417 2.877 -17.711 1.00 86.94 88 GLY A O 1
ATOM 718 N N . ARG A 1 89 ? -0.317 2.491 -15.516 1.00 77.88 89 ARG A N 1
ATOM 719 C CA . ARG A 1 89 ? 1.091 2.912 -15.365 1.00 77.88 89 ARG A CA 1
ATOM 720 C C . ARG A 1 89 ? 2.066 1.764 -15.606 1.00 77.88 89 ARG A C 1
ATOM 722 O O . ARG A 1 89 ? 3.107 1.979 -16.220 1.00 77.88 89 ARG A O 1
ATOM 729 N N . GLY A 1 90 ? 1.711 0.552 -15.177 1.00 63.28 90 GLY A N 1
ATOM 730 C CA . GLY A 1 90 ? 2.528 -0.646 -15.394 1.00 63.28 90 GLY A CA 1
ATOM 731 C C . GLY A 1 90 ? 2.788 -0.944 -16.874 1.00 63.28 90 GLY A C 1
ATOM 732 O O . GLY A 1 90 ? 3.842 -1.470 -17.211 1.00 63.28 90 GLY A O 1
ATOM 733 N N . THR A 1 91 ? 1.887 -0.538 -17.772 1.00 55.19 91 THR A N 1
ATOM 734 C CA . THR A 1 91 ? 2.049 -0.719 -19.225 1.00 55.19 91 THR A CA 1
ATOM 735 C C . THR A 1 91 ? 3.099 0.194 -19.865 1.00 55.19 91 THR A C 1
ATOM 737 O O . THR A 1 91 ? 3.570 -0.120 -20.953 1.00 55.19 91 THR A O 1
ATOM 740 N N . TYR A 1 92 ? 3.489 1.298 -19.214 1.00 48.56 92 TYR A N 1
ATOM 741 C CA . TYR A 1 92 ? 4.512 2.222 -19.730 1.00 48.56 92 TYR A CA 1
ATOM 742 C C . TYR A 1 92 ? 5.899 2.010 -19.112 1.00 48.56 92 TYR A C 1
ATOM 744 O O . TYR A 1 92 ? 6.860 2.586 -19.598 1.00 48.56 92 TYR A O 1
ATOM 752 N N . ALA A 1 93 ? 6.020 1.204 -18.053 1.00 44.56 93 ALA A N 1
ATOM 753 C CA . ALA A 1 93 ? 7.297 0.949 -17.377 1.00 44.56 93 ALA A CA 1
ATOM 754 C C . ALA A 1 93 ? 8.085 -0.242 -17.965 1.00 44.56 93 ALA A C 1
ATOM 756 O O . ALA A 1 93 ? 9.193 -0.517 -17.518 1.00 44.56 93 ALA A O 1
ATOM 757 N N . VAL A 1 94 ? 7.515 -0.956 -18.944 1.00 42.31 94 VAL A N 1
ATOM 758 C CA . VAL A 1 94 ? 8.129 -2.123 -19.615 1.00 42.31 94 VAL A CA 1
ATOM 759 C C . VAL A 1 94 ? 8.385 -1.845 -21.109 1.00 42.31 94 VAL A C 1
ATOM 761 O O . VAL A 1 94 ? 8.468 -2.772 -21.910 1.00 42.31 94 VAL A O 1
ATOM 764 N N . ARG A 1 95 ? 8.474 -0.572 -21.514 1.00 37.53 95 ARG A N 1
ATOM 765 C CA . ARG A 1 95 ? 8.901 -0.165 -22.861 1.00 37.53 95 ARG A CA 1
ATOM 766 C C . ARG A 1 95 ? 10.004 0.871 -22.771 1.00 37.53 95 ARG A C 1
ATOM 768 O O . ARG A 1 95 ? 9.910 1.723 -21.863 1.00 37.53 95 ARG A O 1
#

Organism: NCBI:txid561372

Sequence (95 aa):
MIQKTVQTYTKSSLTFLTQKCKTLNQLKQIHAHLLKVYLPENPVAIGPLLSITATSNNADFFSYARSIFQHLRYRNTFMYNTMIRGYGRGTYAVR

Mean predicted aligned error: 8.62 Å

pLDDT: mean 76.0, std 18.12, range [29.47, 94.81]

Radius of gyration: 13.46 Å; Cα contacts (8 Å, |Δi|>4): 66; chains: 1; bounding box: 29×28×39 Å

Solvent-accessible surface area (backbone atoms only — not comparable to full-atom values): 5578 Å² total; per-residue (Å²): 128,72,74,64,61,59,58,56,58,49,53,56,52,48,52,52,55,57,71,70,44,86,46,70,66,55,48,50,51,54,51,53,51,47,53,71,74,43,59,93,84,55,59,79,70,51,46,64,55,42,45,56,26,21,64,42,92,46,67,69,38,28,56,47,28,52,53,54,60,71,70,48,91,70,81,54,71,67,52,54,54,36,48,54,54,21,57,65,49,60,70,61,75,78,108

Nearest PDB structures (foldseek):
  6ymy-assembly1_f  TM=5.444E-01  e=2.436E+00  Saccharomyces cerevisiae S288C
  8e7s-assembly1_q  TM=5.970E-01  e=3.213E+00  Saccharomyces cerevisiae
  6ymx-assembly1_f  TM=5.102E-01  e=4.238E+00  Saccharomyces cerevisiae S288C
  8dh6-assembly1_f  TM=5.286E-01  e=5.590E+00  Saccharomyces cerevisiae

Foldseek 3Di:
DPVVVVLVV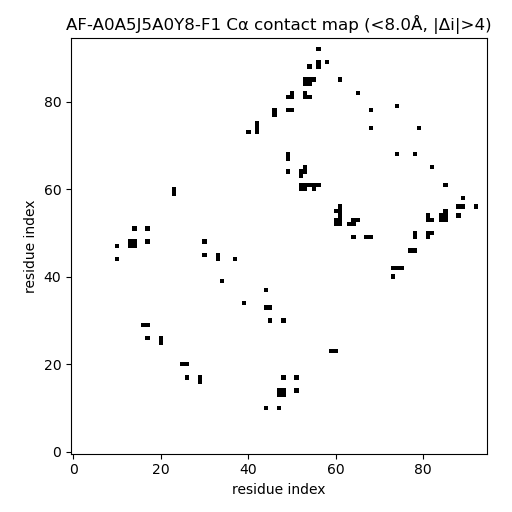LLVVLLVQLVPDPDPVSLVVSVVVCCVPPPLQDCSNVLSSLLSLLQDPDPVSVVVSVVVLVPRPDDDPSNVVSNVVSVVSVVVSVD